Protein AF-A0A2M8FRZ4-F1 (afdb_monomer)

Nearest PDB structures (foldseek):
  1szu-assembly1_D  TM=6.828E-01  e=1.998E-02  Escherichia coli
  1szk-assembly1_D  TM=6.891E-01  e=3.268E-02  Escherichia coli
  7jh3-assembly2_B  TM=7.054E-01  e=3.762E-02  Escherichia coli K-12
  4atq-assembly3_L  TM=6.810E-01  e=7.598E-02  Paenarthrobacter aurescens TC1
  4atp-assembly2_H  TM=6.780E-01  e=1.766E-01  Paenarthrobacter aurescens TC1

Structure (mmCIF, N/CA/C/O backbone):
data_AF-A0A2M8FRZ4-F1
#
_entry.id   AF-A0A2M8FRZ4-F1
#
loop_
_atom_site.group_PDB
_atom_site.id
_atom_site.type_symbol
_atom_site.label_atom_id
_atom_site.label_alt_id
_atom_site.label_comp_id
_atom_site.label_asym_id
_atom_site.label_entity_id
_atom_site.label_seq_id
_atom_site.pdbx_PDB_ins_code
_atom_site.Cartn_x
_atom_site.Cartn_y
_atom_site.Cartn_z
_atom_site.occupancy
_atom_site.B_iso_or_equiv
_atom_site.auth_seq_id
_atom_site.auth_comp_id
_atom_site.auth_asym_id
_atom_site.auth_atom_id
_atom_site.pdbx_PDB_model_num
ATOM 1 N N . MET A 1 1 ? 12.652 7.676 7.010 1.00 56.84 1 MET A N 1
ATOM 2 C CA . MET A 1 1 ? 12.511 8.765 6.018 1.00 56.84 1 MET A CA 1
ATOM 3 C C . MET A 1 1 ? 11.669 8.287 4.829 1.00 56.84 1 MET A C 1
ATOM 5 O O . MET A 1 1 ? 12.166 7.472 4.059 1.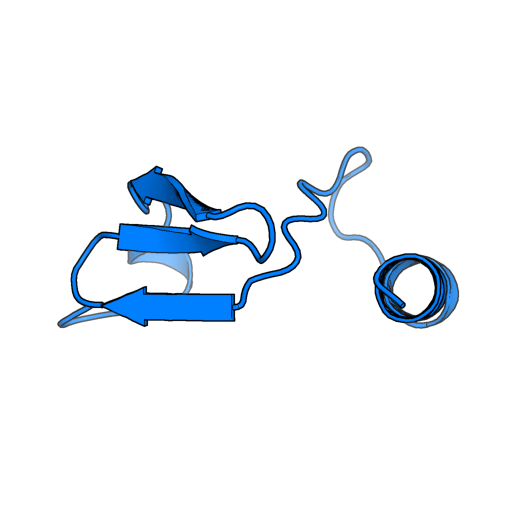00 56.84 1 MET A O 1
ATOM 9 N N . PRO A 1 2 ? 10.412 8.745 4.676 1.00 59.41 2 PRO A N 1
ATOM 10 C CA . PRO A 1 2 ? 9.491 8.356 3.587 1.00 59.41 2 PRO A CA 1
ATOM 11 C C . PRO A 1 2 ? 10.085 8.510 2.174 1.00 59.41 2 PRO A C 1
ATOM 13 O O . PRO A 1 2 ? 9.811 7.707 1.283 1.00 59.41 2 PRO A O 1
ATOM 16 N N . LEU A 1 3 ? 10.973 9.497 1.995 1.00 62.72 3 LEU A N 1
ATOM 17 C CA . LEU A 1 3 ? 11.701 9.755 0.748 1.00 62.72 3 LEU A CA 1
ATOM 18 C C . LEU A 1 3 ? 12.468 8.535 0.217 1.00 62.72 3 LEU A C 1
ATOM 20 O O . LEU A 1 3 ? 12.531 8.344 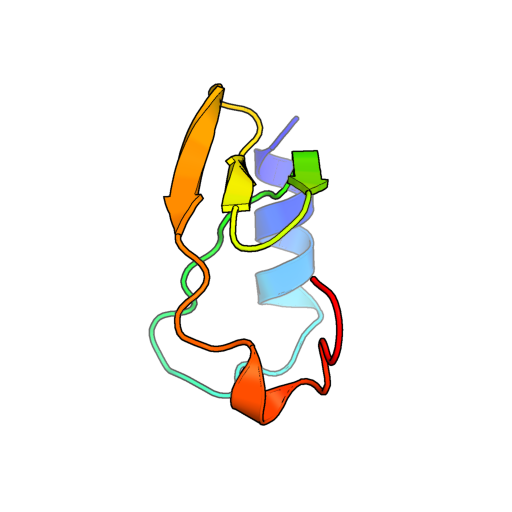-0.994 1.00 62.72 3 LEU A O 1
ATOM 24 N N . GLN A 1 4 ? 13.015 7.691 1.097 1.00 83.50 4 GLN A N 1
ATOM 25 C CA . GLN A 1 4 ? 13.841 6.561 0.671 1.00 83.50 4 GLN A CA 1
ATOM 26 C C . GLN A 1 4 ? 13.005 5.446 0.029 1.00 83.50 4 GLN A C 1
ATOM 28 O O . GLN A 1 4 ? 13.382 4.941 -1.023 1.00 83.50 4 GLN A O 1
ATOM 33 N N . ARG A 1 5 ? 11.846 5.091 0.607 1.00 87.75 5 ARG A N 1
ATOM 34 C CA . ARG A 1 5 ? 10.995 4.016 0.061 1.00 87.75 5 ARG A CA 1
ATOM 35 C C . ARG A 1 5 ? 10.380 4.396 -1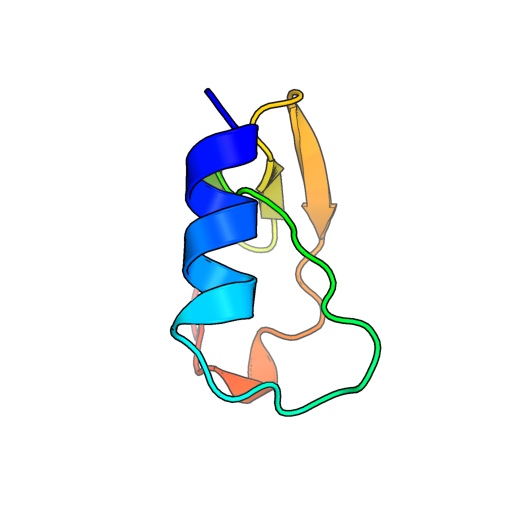.277 1.00 87.75 5 ARG A C 1
ATOM 37 O O . ARG A 1 5 ? 10.419 3.598 -2.204 1.00 87.75 5 ARG A O 1
ATOM 44 N N . LYS A 1 6 ? 9.852 5.621 -1.386 1.00 89.75 6 LYS A N 1
ATOM 45 C CA . LYS A 1 6 ? 9.258 6.119 -2.634 1.00 89.75 6 LYS A CA 1
ATOM 46 C C . LYS A 1 6 ? 10.279 6.125 -3.772 1.00 89.75 6 LYS A C 1
ATOM 48 O O . LYS A 1 6 ? 9.952 5.696 -4.872 1.00 89.75 6 LYS A O 1
ATOM 53 N N . LYS A 1 7 ? 11.512 6.563 -3.495 1.00 91.75 7 LYS A N 1
ATOM 54 C CA . LYS A 1 7 ? 12.603 6.541 -4.473 1.00 91.75 7 LYS A CA 1
ATOM 55 C C . LYS A 1 7 ? 12.940 5.112 -4.912 1.00 91.75 7 LYS A C 1
ATOM 57 O O . LYS A 1 7 ? 12.916 4.833 -6.101 1.00 91.75 7 LYS A O 1
ATOM 62 N N . ILE A 1 8 ? 13.150 4.203 -3.956 1.00 93.00 8 ILE A N 1
ATOM 63 C CA . ILE A 1 8 ? 13.450 2.788 -4.234 1.00 93.00 8 ILE A CA 1
ATOM 64 C C . ILE A 1 8 ? 12.348 2.135 -5.079 1.00 93.00 8 ILE A C 1
ATOM 66 O O . ILE A 1 8 ? 12.653 1.448 -6.047 1.00 93.00 8 ILE A O 1
ATOM 70 N N . PHE A 1 9 ? 11.075 2.362 -4.746 1.00 91.38 9 PHE A N 1
ATOM 71 C CA . PHE A 1 9 ? 9.951 1.806 -5.499 1.00 91.38 9 PHE A CA 1
ATOM 72 C C . PHE A 1 9 ? 9.937 2.287 -6.956 1.00 91.38 9 PHE A C 1
ATOM 74 O O . PHE A 1 9 ? 9.777 1.478 -7.862 1.00 91.38 9 PHE A O 1
ATOM 81 N N . LEU A 1 10 ? 10.137 3.588 -7.187 1.00 92.06 10 LEU A N 1
ATOM 82 C CA . LEU A 1 10 ? 10.127 4.157 -8.538 1.00 92.06 10 LEU A CA 1
ATOM 83 C C . LEU A 1 10 ? 11.352 3.751 -9.370 1.00 92.06 10 LEU A C 1
ATOM 85 O O . LEU A 1 10 ? 11.236 3.638 -10.585 1.00 92.06 10 LEU A O 1
ATOM 89 N N . GLU A 1 11 ? 12.506 3.535 -8.736 1.00 93.81 11 GLU A N 1
ATOM 90 C CA . GLU A 1 11 ? 13.749 3.172 -9.431 1.00 93.81 11 GLU A CA 1
ATOM 91 C C . GLU A 1 11 ? 13.880 1.665 -9.688 1.00 93.81 11 GLU A C 1
ATOM 93 O O . GLU A 1 11 ? 14.463 1.273 -10.696 1.00 93.81 11 GLU A O 1
ATOM 98 N N . LEU A 1 12 ? 13.361 0.815 -8.792 1.00 94.25 12 LEU A N 1
ATOM 99 C CA . LEU A 1 12 ? 13.610 -0.633 -8.824 1.00 94.25 12 LEU A CA 1
ATOM 100 C C . LEU A 1 12 ? 12.388 -1.485 -9.190 1.00 94.25 12 LEU A C 1
ATOM 102 O O . LEU A 1 12 ? 12.530 -2.699 -9.340 1.00 94.25 12 LEU A O 1
ATOM 106 N N . GLN A 1 13 ? 11.185 -0.913 -9.304 1.00 92.75 13 GLN A N 1
ATOM 107 C CA . GLN A 1 13 ? 9.989 -1.651 -9.729 1.00 92.75 13 GLN A CA 1
ATOM 108 C C . GLN A 1 13 ? 9.469 -1.157 -11.076 1.00 92.75 13 GLN A C 1
ATOM 110 O O . GLN A 1 13 ? 9.334 0.046 -11.309 1.00 92.75 13 GLN A O 1
ATOM 115 N N . ALA A 1 14 ? 9.126 -2.107 -11.949 1.00 92.06 14 ALA A N 1
ATOM 116 C CA . ALA A 1 14 ? 8.437 -1.817 -13.198 1.00 92.06 14 ALA A CA 1
ATOM 117 C C . ALA A 1 14 ? 7.008 -1.346 -12.894 1.00 92.06 14 ALA A C 1
ATOM 119 O O . ALA A 1 14 ? 6.220 -2.065 -12.281 1.00 92.06 14 ALA A O 1
ATOM 120 N N . GLN A 1 15 ? 6.682 -0.122 -13.304 1.00 91.25 15 GLN A N 1
ATOM 121 C CA . GLN A 1 15 ? 5.379 0.477 -13.032 1.00 91.25 15 GLN A CA 1
ATOM 122 C C . GLN A 1 15 ? 4.321 -0.094 -13.983 1.00 91.25 15 GLN A C 1
ATOM 124 O O . GLN A 1 15 ? 4.519 -0.122 -15.196 1.00 91.25 15 GLN A O 1
ATOM 129 N N . THR A 1 16 ? 3.182 -0.524 -13.440 1.00 89.88 16 THR A N 1
ATOM 130 C CA . THR A 1 16 ? 2.043 -1.046 -14.221 1.00 89.88 16 THR A CA 1
ATOM 131 C C . THR A 1 16 ? 1.030 0.039 -14.594 1.00 89.88 16 THR A C 1
ATOM 133 O O . THR A 1 16 ? 0.126 -0.205 -15.390 1.00 89.88 16 THR A O 1
ATOM 136 N N . ASN A 1 17 ? 1.178 1.248 -14.043 1.00 87.88 17 ASN A N 1
ATOM 137 C CA . ASN A 1 17 ? 0.402 2.431 -14.394 1.00 87.88 17 ASN A CA 1
ATOM 138 C C . ASN A 1 17 ? 1.304 3.682 -14.423 1.00 87.88 17 ASN A C 1
ATOM 140 O O . ASN A 1 17 ? 2.419 3.679 -13.906 1.00 87.88 17 ASN A O 1
ATOM 144 N N . GLN A 1 18 ? 0.823 4.767 -15.034 1.00 88.75 18 GLN A N 1
ATOM 145 C CA . GLN A 1 18 ? 1.583 6.022 -15.162 1.00 88.75 18 GLN A CA 1
ATOM 146 C C . GLN A 1 18 ? 1.532 6.908 -13.907 1.00 88.75 18 GLN A C 1
ATOM 148 O O . GLN A 1 18 ? 2.202 7.935 -13.833 1.00 88.75 18 GLN A O 1
ATOM 153 N N . SER A 1 19 ? 0.695 6.568 -12.929 1.00 89.25 19 SER A N 1
ATOM 154 C CA . SER A 1 19 ? 0.464 7.376 -11.730 1.00 89.25 19 SER A CA 1
ATOM 155 C C . SER A 1 19 ?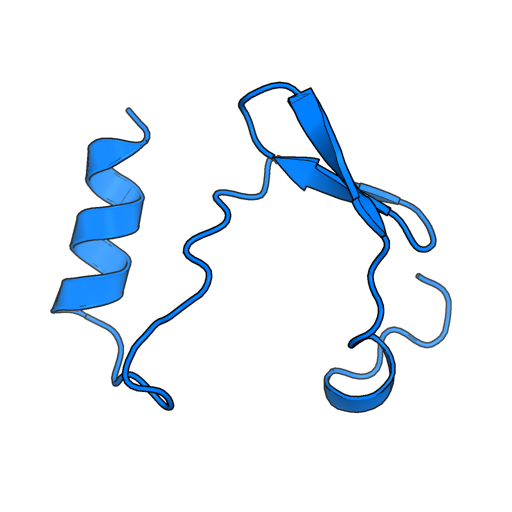 0.192 6.457 -10.542 1.00 89.25 19 SER A C 1
ATOM 157 O O . SER A 1 19 ? -0.964 6.275 -10.149 1.00 89.25 19 SER A O 1
ATOM 159 N N . PRO A 1 20 ? 1.243 5.831 -9.984 1.00 88.81 20 PRO A N 1
ATOM 160 C CA . PRO A 1 20 ? 1.089 4.956 -8.835 1.00 88.81 20 PRO A CA 1
ATOM 161 C C . PRO A 1 20 ? 0.591 5.765 -7.634 1.00 88.81 20 PRO A C 1
ATOM 163 O O 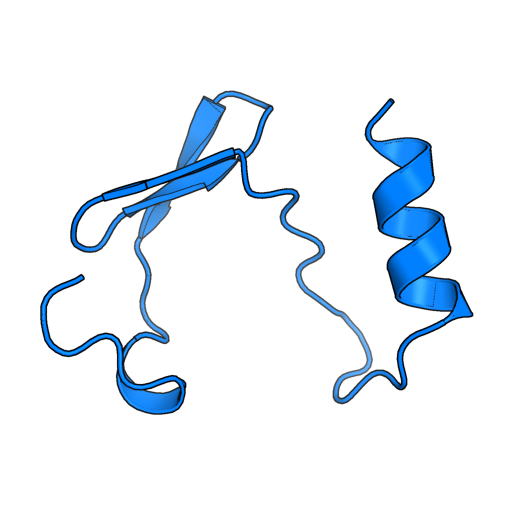. PRO A 1 20 ? 0.996 6.909 -7.427 1.00 88.81 20 PRO A O 1
ATOM 166 N N . TYR A 1 21 ? -0.266 5.161 -6.808 1.00 88.06 21 TYR A N 1
ATOM 167 C CA . TYR A 1 21 ? -0.854 5.840 -5.647 1.00 88.06 21 TYR A CA 1
ATOM 168 C C . TYR A 1 21 ? 0.179 6.221 -4.576 1.00 88.06 21 TYR A C 1
ATOM 170 O O . TYR A 1 21 ? -0.051 7.154 -3.812 1.00 88.06 21 TYR A O 1
ATOM 178 N N . LEU A 1 22 ? 1.322 5.520 -4.532 1.00 91.00 22 LEU A N 1
ATOM 179 C CA . LEU A 1 22 ? 2.472 5.817 -3.663 1.00 91.00 22 LEU A CA 1
ATOM 180 C C . LEU A 1 22 ? 2.105 6.005 -2.178 1.00 91.00 22 LEU A C 1
ATOM 182 O O . LEU A 1 22 ? 2.704 6.825 -1.479 1.00 91.00 22 LEU A O 1
ATOM 186 N N . ILE A 1 23 ? 1.129 5.232 -1.699 1.00 90.62 23 ILE A N 1
ATOM 187 C CA . ILE A 1 23 ? 0.699 5.220 -0.300 1.00 90.62 23 ILE A CA 1
ATOM 188 C C . ILE A 1 23 ? 1.758 4.459 0.515 1.00 90.62 23 ILE A C 1
ATOM 190 O O . ILE A 1 23 ? 1.930 3.255 0.334 1.00 90.62 23 ILE A O 1
ATOM 194 N N . ASP A 1 24 ? 2.492 5.147 1.399 1.00 92.00 24 ASP A N 1
ATOM 195 C CA . ASP A 1 24 ? 3.441 4.507 2.330 1.00 92.00 24 ASP A CA 1
ATOM 196 C C . ASP A 1 24 ? 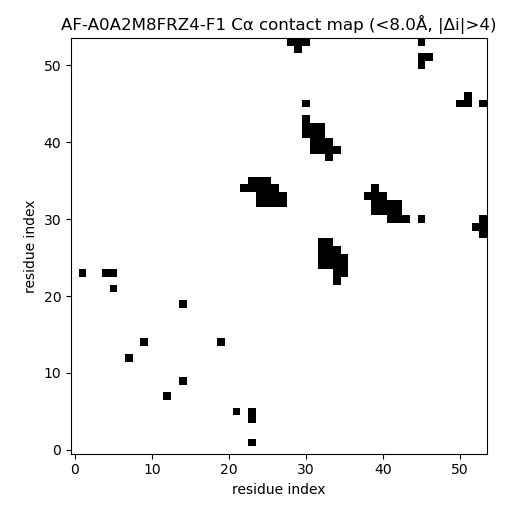2.662 3.950 3.528 1.00 92.00 24 ASP A C 1
ATOM 198 O O . ASP A 1 24 ? 2.452 4.634 4.534 1.00 92.00 24 ASP A O 1
ATOM 202 N N . VAL A 1 25 ? 2.176 2.719 3.361 1.00 91.50 25 VAL A N 1
ATOM 203 C CA . VAL A 1 25 ? 1.342 2.010 4.336 1.00 91.50 25 VAL A CA 1
ATOM 204 C C . VAL A 1 25 ? 2.112 1.761 5.635 1.00 91.50 25 VAL A C 1
ATOM 206 O O . VAL A 1 25 ? 3.264 1.313 5.631 1.00 91.50 25 VAL A O 1
ATOM 209 N N . GLU A 1 26 ? 1.458 2.054 6.757 1.00 94.00 26 GLU A N 1
ATOM 210 C CA . GLU A 1 26 ? 1.929 1.726 8.102 1.00 94.00 26 GLU A CA 1
ATOM 211 C C . GLU A 1 26 ? 1.269 0.451 8.627 1.00 94.00 26 GLU A C 1
ATOM 213 O O . GLU A 1 26 ? 1.965 -0.445 9.102 1.00 94.00 26 GLU A O 1
ATOM 218 N N . LYS A 1 27 ? -0.061 0.360 8.516 1.00 91.94 27 LYS A N 1
ATOM 219 C CA . LYS A 1 27 ? -0.842 -0.808 8.938 1.00 91.94 27 LYS A CA 1
ATOM 220 C C . LYS A 1 27 ? -2.135 -0.949 8.136 1.00 91.94 27 LYS A C 1
ATOM 222 O O . LYS A 1 27 ? -2.609 0.019 7.542 1.00 91.94 27 LYS A O 1
ATOM 227 N N . ALA A 1 28 ? -2.719 -2.140 8.175 1.00 90.88 28 ALA A N 1
ATOM 228 C CA . ALA A 1 28 ? -4.046 -2.440 7.649 1.00 90.88 28 ALA A CA 1
ATOM 229 C C . ALA A 1 28 ? -4.798 -3.349 8.636 1.00 90.88 28 ALA A C 1
ATOM 231 O O . ALA A 1 28 ? -4.168 -4.121 9.357 1.00 90.88 28 ALA A O 1
ATOM 232 N N . GLU A 1 29 ? -6.119 -3.202 8.707 1.00 88.81 29 GLU A N 1
ATOM 233 C CA . GLU A 1 29 ? -7.015 -3.937 9.609 1.00 88.81 29 GLU A CA 1
ATOM 234 C C . GLU A 1 29 ? -8.443 -3.885 9.047 1.00 88.81 29 GLU A C 1
ATOM 236 O O . GLU A 1 29 ? -9.016 -2.803 8.857 1.00 88.81 29 GLU A O 1
ATOM 241 N N . GLY A 1 30 ? -9.018 -5.057 8.765 1.00 87.62 30 GLY A N 1
ATOM 242 C CA . GLY A 1 30 ? -10.291 -5.163 8.056 1.00 87.62 30 GLY A CA 1
ATOM 243 C C . GLY A 1 30 ? -10.221 -4.478 6.687 1.00 87.62 30 GLY A C 1
ATOM 244 O O . GLY A 1 30 ? -9.263 -4.641 5.944 1.00 87.62 30 GLY A O 1
ATOM 245 N N . ILE A 1 31 ? -11.219 -3.651 6.368 1.00 88.31 31 ILE A N 1
ATOM 246 C CA . ILE A 1 31 ? -11.286 -2.917 5.090 1.00 88.31 31 ILE A CA 1
ATOM 247 C C . ILE A 1 31 ? -10.495 -1.599 5.084 1.00 88.31 31 ILE A C 1
ATOM 249 O O . ILE A 1 31 ? -10.711 -0.759 4.209 1.00 88.31 31 ILE A O 1
ATOM 253 N N . TYR A 1 32 ? -9.661 -1.342 6.093 1.00 91.69 32 TYR A N 1
ATOM 254 C CA . TYR A 1 32 ? -8.995 -0.054 6.256 1.00 91.69 32 TYR A CA 1
ATOM 255 C C . TYR A 1 32 ? -7.477 -0.176 6.203 1.00 91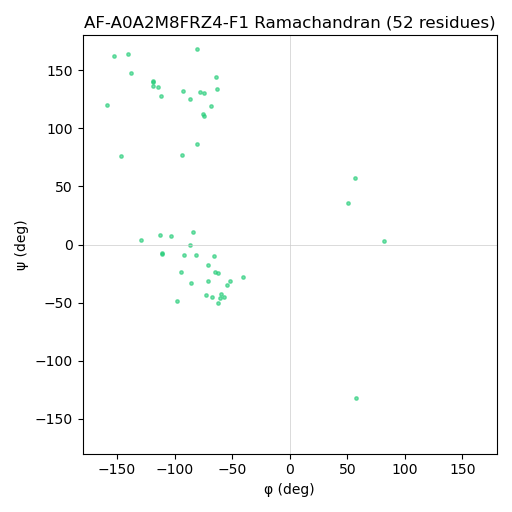.69 32 TYR A C 1
ATOM 257 O O . TYR A 1 32 ? -6.875 -1.077 6.781 1.00 91.69 32 TYR A O 1
ATOM 265 N N . ILE A 1 33 ? -6.865 0.807 5.548 1.00 92.56 33 ILE A N 1
ATOM 266 C CA . ILE A 1 33 ? -5.420 0.995 5.457 1.00 92.56 33 ILE A CA 1
ATOM 267 C C . ILE A 1 33 ? -5.085 2.347 6.083 1.00 92.56 33 ILE A C 1
ATOM 269 O O . ILE A 1 33 ? -5.754 3.346 5.813 1.00 92.56 33 ILE A O 1
ATOM 273 N N . TRP A 1 34 ? -4.036 2.395 6.895 1.00 94.75 34 TRP A N 1
ATOM 274 C CA . TRP A 1 34 ? -3.490 3.628 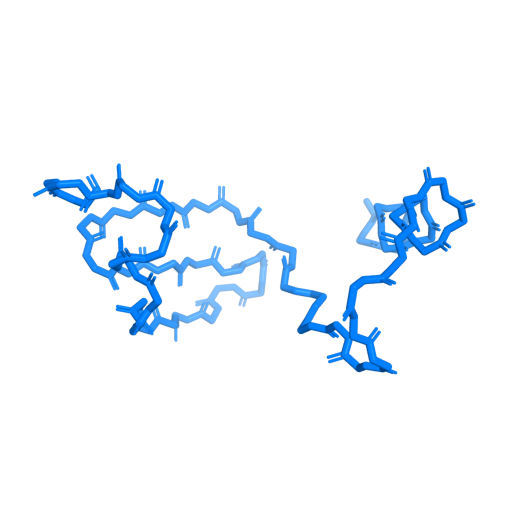7.450 1.00 94.75 34 TRP A CA 1
ATOM 275 C C . TRP A 1 34 ? -2.115 3.880 6.850 1.00 94.75 34 TRP A C 1
ATOM 277 O O . TRP A 1 34 ? -1.243 3.006 6.871 1.00 94.75 34 TRP A O 1
ATOM 287 N N . ASP A 1 35 ? -1.922 5.080 6.310 1.00 94.06 35 ASP A N 1
ATOM 288 C CA . ASP A 1 35 ? -0.586 5.546 5.959 1.00 94.06 35 ASP A CA 1
ATOM 289 C C . ASP A 1 35 ? 0.152 6.082 7.190 1.00 94.06 35 ASP A C 1
ATOM 291 O O . ASP A 1 35 ? -0.439 6.348 8.237 1.00 94.06 35 ASP A O 1
ATOM 295 N N . LYS A 1 36 ? 1.457 6.300 7.039 1.00 91.94 36 LYS A N 1
ATOM 296 C CA . LYS A 1 36 ? 2.304 6.858 8.103 1.00 91.94 36 LYS A CA 1
ATOM 297 C C . LYS A 1 36 ? 1.992 8.296 8.516 1.00 91.94 36 LYS A C 1
ATOM 299 O O . LYS A 1 36 ? 2.595 8.790 9.464 1.00 91.94 36 LYS A O 1
ATOM 304 N N . SER A 1 37 ? 1.135 9.006 7.784 1.00 92.62 37 SER A N 1
ATOM 305 C CA . SER A 1 37 ? 0.619 10.309 8.220 1.00 92.62 37 SER A CA 1
ATOM 306 C C . SER A 1 37 ? -0.624 10.165 9.107 1.00 92.62 37 SER A C 1
ATOM 308 O O . SER A 1 37 ? -1.170 11.165 9.567 1.00 92.62 37 SER A O 1
ATOM 310 N N . GLY A 1 38 ? -1.067 8.928 9.362 1.00 93.38 38 GLY A N 1
ATOM 311 C CA . GLY A 1 38 ? -2.272 8.601 10.116 1.00 93.38 38 GLY A CA 1
ATOM 312 C C . GLY A 1 38 ? -3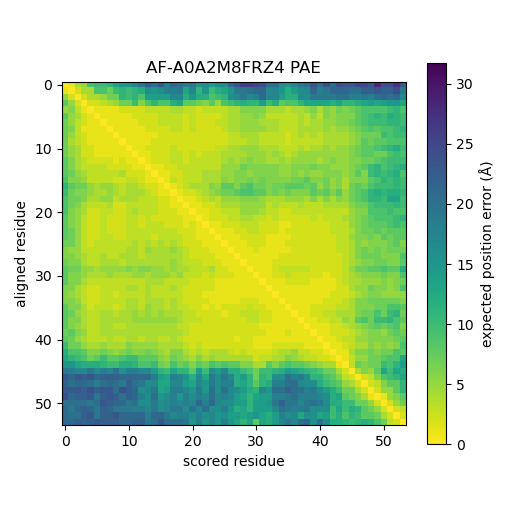.551 8.679 9.283 1.00 93.38 38 GLY A C 1
ATOM 313 O O . GLY A 1 38 ? -4.644 8.483 9.820 1.00 93.38 38 GLY A O 1
ATOM 314 N N . LYS A 1 39 ? -3.458 8.956 7.975 1.00 95.06 39 LYS A N 1
ATOM 315 C CA . LYS A 1 39 ? -4.635 9.049 7.115 1.00 95.06 39 LYS A CA 1
ATOM 316 C C . LYS A 1 39 ? -5.178 7.653 6.834 1.00 95.06 39 LYS A C 1
ATOM 318 O O . LYS A 1 39 ? -4.447 6.745 6.440 1.00 95.06 39 LYS A O 1
ATOM 323 N N . LYS A 1 40 ? -6.489 7.513 7.035 1.00 94.00 40 LYS A N 1
ATOM 324 C CA . LYS A 1 40 ? -7.237 6.275 6.822 1.00 94.00 40 LYS A CA 1
ATOM 325 C C . LYS A 1 40 ? -7.813 6.230 5.407 1.00 94.00 40 LYS A C 1
ATOM 327 O O . LYS A 1 40 ? -8.469 7.178 4.976 1.00 94.00 40 LYS A O 1
ATOM 332 N N . TYR A 1 41 ? -7.626 5.105 4.733 1.00 92.38 41 TYR A N 1
ATOM 333 C CA . TYR A 1 41 ? -8.187 4.782 3.427 1.00 92.38 41 TYR A CA 1
ATOM 334 C C . TYR A 1 41 ? -9.080 3.554 3.569 1.00 92.38 41 TYR A C 1
ATOM 336 O O . TYR A 1 41 ? -8.741 2.628 4.301 1.00 92.38 41 TYR A O 1
ATOM 344 N N . MET A 1 42 ? -10.221 3.558 2.887 1.00 91.00 42 MET A N 1
ATOM 345 C CA . MET A 1 42 ? -11.045 2.363 2.724 1.00 91.00 42 MET A CA 1
ATOM 346 C C . MET A 1 42 ? -10.531 1.597 1.503 1.00 91.00 42 MET A C 1
ATOM 348 O O . MET A 1 42 ? -10.412 2.181 0.424 1.00 91.00 42 MET A O 1
ATOM 352 N N . ASP A 1 43 ? -10.199 0.324 1.680 1.00 85.94 43 ASP A N 1
ATOM 353 C CA . ASP A 1 43 ? -9.756 -0.553 0.602 1.00 85.94 43 ASP A CA 1
ATOM 354 C C . ASP A 1 43 ? -10.958 -0.961 -0.264 1.00 85.94 43 ASP A C 1
ATOM 356 O O . ASP A 1 43 ? -11.840 -1.701 0.168 1.00 85.94 43 ASP A O 1
ATOM 360 N N . MET A 1 44 ? -10.999 -0.446 -1.496 1.00 84.06 44 MET A N 1
ATOM 361 C CA . MET A 1 44 ? -11.992 -0.814 -2.515 1.00 84.06 44 MET A CA 1
ATOM 362 C C . MET A 1 44 ? -11.417 -1.756 -3.587 1.00 84.06 44 MET A C 1
ATOM 364 O O . MET A 1 44 ? -12.064 -2.002 -4.603 1.00 84.06 44 MET A O 1
ATOM 368 N N . ILE A 1 45 ? -10.187 -2.238 -3.398 1.00 74.81 45 ILE A N 1
ATOM 369 C CA . ILE A 1 45 ? -9.417 -3.032 -4.366 1.00 74.81 45 ILE A CA 1
ATOM 370 C C . ILE A 1 45 ? -9.255 -4.484 -3.884 1.00 74.81 45 ILE A C 1
ATOM 372 O O . ILE A 1 45 ? -8.835 -5.330 -4.670 1.00 74.81 45 ILE A O 1
ATOM 376 N N . ALA A 1 46 ? -9.659 -4.802 -2.647 1.00 62.75 46 ALA A N 1
ATOM 377 C CA . ALA A 1 46 ? -9.564 -6.119 -1.999 1.00 62.75 46 ALA A CA 1
ATOM 378 C C . ALA A 1 46 ? -9.885 -7.345 -2.895 1.00 62.75 46 ALA A C 1
ATOM 380 O O . ALA A 1 46 ? -9.321 -8.424 -2.712 1.00 62.75 46 ALA A O 1
ATOM 381 N N . GLY A 1 47 ? -10.732 -7.184 -3.920 1.00 54.22 47 GLY A N 1
ATOM 382 C CA . GLY A 1 47 ? -11.057 -8.224 -4.903 1.00 54.22 47 GLY A CA 1
ATOM 383 C C . GLY A 1 47 ? -9.956 -8.599 -5.913 1.00 54.22 47 GLY A C 1
ATOM 384 O O . GLY A 1 47 ? -10.048 -9.667 -6.509 1.00 54.22 47 GLY A O 1
ATOM 385 N N . VAL A 1 48 ? -8.918 -7.778 -6.120 1.00 59.09 48 VAL A N 1
ATOM 386 C CA . VAL A 1 48 ? -7.844 -8.047 -7.108 1.00 59.09 48 VAL A CA 1
ATOM 387 C C . VAL A 1 48 ? -6.629 -8.744 -6.476 1.00 59.09 48 VAL A C 1
ATOM 389 O O . VAL A 1 48 ? -5.900 -9.446 -7.172 1.00 59.09 48 VAL A O 1
ATOM 392 N N . ALA A 1 49 ? -6.425 -8.600 -5.162 1.00 57.72 49 ALA A N 1
ATOM 393 C CA . ALA A 1 49 ? -5.254 -9.126 -4.446 1.00 57.72 49 ALA A CA 1
ATOM 394 C C . ALA A 1 49 ? -5.564 -10.261 -3.444 1.00 57.72 49 ALA A C 1
ATOM 396 O O . ALA A 1 49 ? -4.669 -10.705 -2.732 1.00 57.72 49 ALA A O 1
ATOM 397 N N . VAL A 1 50 ? -6.799 -10.777 -3.424 1.00 52.97 50 VAL A N 1
ATOM 398 C CA . VAL A 1 50 ? -7.253 -11.869 -2.539 1.00 52.97 50 VAL A CA 1
ATOM 399 C C . VAL A 1 50 ? -7.049 -11.553 -1.046 1.00 52.97 50 VAL A C 1
ATOM 401 O O . VAL A 1 50 ? -6.435 -12.314 -0.303 1.00 52.97 50 VAL A O 1
ATOM 404 N N . THR A 1 51 ? -7.626 -10.450 -0.568 1.00 56.25 51 THR A N 1
ATOM 405 C CA . THR A 1 51 ? -7.853 -10.199 0.868 1.00 56.25 51 THR A CA 1
ATOM 406 C C . THR A 1 51 ? -9.259 -10.673 1.243 1.00 56.25 51 THR A C 1
ATOM 408 O O . THR A 1 51 ? -10.203 -9.903 1.359 1.00 56.25 51 THR A O 1
ATOM 411 N N . ASN A 1 52 ? -9.419 -11.990 1.393 1.00 55.78 52 ASN A N 1
ATOM 412 C CA . ASN A 1 52 ? -10.711 -12.646 1.664 1.00 55.78 52 ASN A CA 1
ATOM 413 C C . ASN A 1 52 ? -11.357 -12.228 3.008 1.00 55.78 52 ASN A C 1
ATOM 415 O O . ASN A 1 52 ? -12.573 -12.302 3.145 1.00 55.78 52 ASN A O 1
ATOM 419 N N . ILE A 1 53 ? -10.578 -11.765 3.991 1.00 60.31 53 ILE A N 1
ATOM 420 C CA . ILE A 1 53 ? -11.081 -11.455 5.347 1.00 60.31 53 ILE A CA 1
ATOM 421 C C . ILE A 1 53 ? -10.675 -10.041 5.820 1.00 60.31 53 ILE A C 1
ATOM 423 O O . ILE A 1 53 ? -11.013 -9.641 6.934 1.00 60.31 53 ILE A O 1
ATOM 427 N N . GLY A 1 54 ? -10.016 -9.257 4.955 1.00 51.69 54 GLY A N 1
ATOM 428 C CA . GLY A 1 54 ? -9.284 -8.048 5.355 1.00 51.69 54 GLY A CA 1
ATOM 429 C C . GLY A 1 54 ? -7.889 -8.362 5.874 1.00 51.69 54 GLY A C 1
ATOM 430 O O . GLY A 1 54 ? -7.758 -9.299 6.691 1.00 51.69 54 GLY A O 1
#

Secondary structure (DSSP, 8-state):
-HHHHHHHHHHHS--SSSS-----EEEEETTEEEETT--EEE-S-HHHHT-S--

pLDDT: mean 83.16, std 14.19, range [51.69, 95.06]

Mean predicted aligned error: 6.59 Å

Solvent-accessible surface area (backbone atoms only — not comparable to full-atom values): 3598 Å² total; per-residue (Å²): 117,75,69,57,57,58,49,49,49,68,76,75,46,90,74,92,59,98,73,74,84,82,73,60,70,68,50,72,61,51,58,34,36,27,32,76,87,69,52,78,43,77,60,87,56,46,87,80,75,71,48,89,76,77

Sequence (54 aa):
MPLQRKKIFLELQAQTNQSPYLIDVEKAEGIYIWDKSGKKYMDMIAGVAVTNIG

Radius of gyration: 12.51 Å; Cα contacts (8 Å, |Δi|>4): 47; chains: 1; bounding box: 26×23×25 Å

Foldseek 3Di:
DLVVVLVCCVVPDDDPDPDDPSAQFDDDDFQWTAGPVRDIDGNPPCVPPVPVGD